Protein AF-A0A530GE89-F1 (afdb_monomer)

Foldseek 3Di:
DQVQCVVLVQEEEEEEDAALADPVNQVVVQCCVCVVVVPSGHYHYDYWDHPSDPVCVVVRVVRVVVCPVVVVVVVVVSVVGSHPDYHYHD

Sequence (90 aa):
LNADIDARGGRVMVFVHGYNTGFDDAVYRLTQI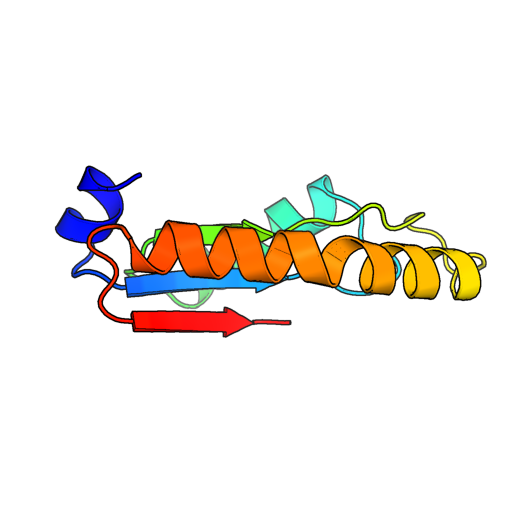VHDSGYPGTPVLFSWASGAKTTDYVYDKESAAAARDQLEVTLRMLAQTGARRIDIVA

Solvent-accessible surface area (backbone atoms only — not comparable to full-atom values): 4972 Å² total; per-residue (Å²): 107,51,68,55,22,47,76,32,73,8,26,33,36,39,37,37,67,60,80,59,37,39,70,70,57,41,52,52,51,50,50,48,55,38,61,77,68,61,55,69,43,37,80,43,82,49,82,60,73,36,74,50,40,91,87,35,56,70,56,29,52,50,32,54,59,66,37,46,64,57,49,51,53,50,52,53,53,46,61,72,44,53,45,76,42,78,46,80,47,115

Mean predicted aligned error: 4.64 Å

Nearest PDB structures (foldseek):
  5hw0-assembly1_C  TM=4.558E-01  e=4.784E+00  Dickeya chrysanthemi
  3cr8-assembly1_C-2  TM=3.272E-01  e=2.994E+00  Thiobacillus denitrificans
  2efj-assembly1_A-2  TM=3.47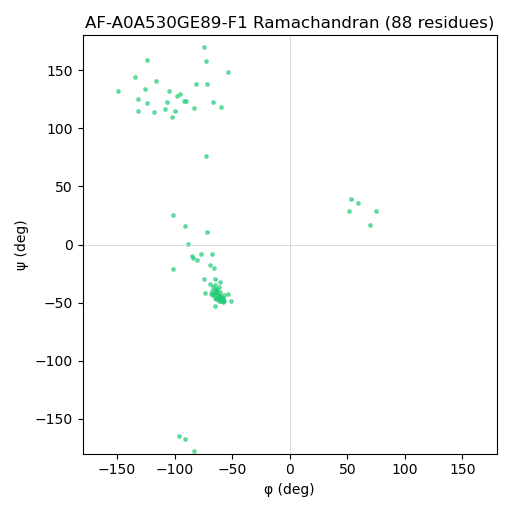9E-01  e=6.254E+00  Coffea canephora
  5gzs-assembly1_A-2  TM=2.806E-01  e=8.175E+00  Vibrio cholerae

Secondary structure (DSSP, 8-state):
-HHHHHHTTTEEEEEE--TT--HHHHHHHHHHHHHHHT--SEEEEE------STT-HHHHHHHHHHTHHHHHHHHHHHHTTT-SEEEEE-

pLDDT: mean 89.02, std 10.55, range [59.72, 98.0]

Radius of gyration: 13.91 Å; Cα contacts (8 Å, |Δi|>4): 125; chains: 1; bounding box: 31×22×36 Å

Structure (mmCIF, N/CA/C/O backbone):
data_AF-A0A530GE89-F1
#
_entry.id   AF-A0A530GE89-F1
#
loop_
_atom_site.group_PDB
_atom_site.id
_atom_site.type_symbol
_atom_site.label_atom_id
_atom_site.label_alt_id
_atom_site.label_comp_id
_atom_site.label_asym_id
_atom_site.label_entity_id
_atom_site.label_seq_id
_atom_site.pdbx_PDB_ins_code
_atom_site.Cartn_x
_atom_site.Cartn_y
_atom_site.Cartn_z
_atom_site.occupancy
_atom_site.B_iso_or_equiv
_atom_site.auth_seq_id
_atom_site.auth_comp_id
_atom_site.auth_asym_id
_atom_site.auth_atom_id
_atom_site.pdbx_PDB_model_num
ATOM 1 N N . LEU A 1 1 ? -7.882 9.249 6.023 1.00 80.69 1 LEU A N 1
ATOM 2 C CA . LEU A 1 1 ? -7.020 8.109 6.400 1.00 80.69 1 LEU A CA 1
ATOM 3 C C . LEU A 1 1 ? -7.163 7.766 7.884 1.00 80.69 1 LEU A C 1
ATOM 5 O O . LEU A 1 1 ? -7.676 6.697 8.160 1.00 80.69 1 LEU A O 1
ATOM 9 N N . ASN A 1 2 ? -6.844 8.671 8.821 1.00 89.75 2 ASN A N 1
ATOM 10 C CA . ASN A 1 2 ? -6.933 8.398 10.272 1.00 89.75 2 ASN A CA 1
ATOM 11 C C . ASN A 1 2 ? -8.290 7.824 10.722 1.00 89.75 2 ASN A C 1
ATOM 13 O O . ASN A 1 2 ? -8.316 6.781 11.357 1.00 89.75 2 ASN A O 1
ATOM 17 N N . ALA A 1 3 ? -9.406 8.433 10.304 1.00 90.00 3 ALA A N 1
ATOM 18 C CA . ALA A 1 3 ? -10.745 7.962 10.672 1.00 90.00 3 ALA A CA 1
ATOM 19 C C . ALA A 1 3 ? -11.067 6.530 10.190 1.00 90.00 3 ALA A C 1
ATOM 21 O O . ALA A 1 3 ? -11.732 5.790 10.908 1.00 90.00 3 ALA A O 1
ATOM 22 N N . ASP A 1 4 ? -10.595 6.126 9.003 1.00 91.69 4 ASP A N 1
ATOM 23 C CA . ASP A 1 4 ? -10.795 4.755 8.497 1.00 91.69 4 ASP A CA 1
ATOM 24 C C . ASP A 1 4 ? -9.904 3.761 9.253 1.00 91.69 4 ASP A C 1
ATOM 26 O O . ASP A 1 4 ? -10.375 2.711 9.686 1.00 91.69 4 ASP A O 1
ATOM 30 N N . ILE A 1 5 ? -8.648 4.142 9.517 1.00 94.44 5 ILE A N 1
ATOM 31 C CA . ILE A 1 5 ? -7.718 3.345 10.325 1.00 94.44 5 ILE A CA 1
ATOM 32 C C . ILE A 1 5 ? -8.297 3.097 11.722 1.00 94.44 5 ILE A C 1
ATOM 34 O O . ILE A 1 5 ? -8.312 1.953 12.181 1.00 94.44 5 ILE A O 1
ATOM 38 N N . ASP A 1 6 ? -8.829 4.129 12.375 1.00 93.62 6 ASP A N 1
ATOM 39 C CA . ASP A 1 6 ? -9.457 4.008 13.690 1.00 93.62 6 ASP A CA 1
ATOM 40 C C . ASP A 1 6 ? -10.705 3.116 13.643 1.00 93.62 6 ASP A C 1
ATOM 42 O O . ASP A 1 6 ? -10.822 2.178 14.441 1.00 93.62 6 ASP A O 1
ATOM 46 N N . ALA A 1 7 ? -11.591 3.334 12.663 1.00 93.25 7 ALA A N 1
ATOM 47 C CA . ALA A 1 7 ? -12.804 2.538 12.468 1.00 93.25 7 ALA A CA 1
ATOM 48 C C . ALA A 1 7 ? -12.507 1.050 12.212 1.00 93.25 7 ALA A C 1
ATOM 50 O O . ALA A 1 7 ? -13.263 0.178 12.640 1.00 93.25 7 ALA A O 1
ATOM 51 N N . ARG A 1 8 ? -11.377 0.744 11.566 1.00 93.56 8 ARG A N 1
ATOM 52 C CA . ARG A 1 8 ? -10.927 -0.622 11.249 1.00 93.56 8 ARG A CA 1
ATOM 53 C C . ARG A 1 8 ? -10.029 -1.244 12.319 1.00 93.56 8 ARG A C 1
ATOM 55 O O . ARG A 1 8 ? -9.353 -2.254 12.092 1.00 93.56 8 ARG A O 1
ATOM 62 N N . GLY A 1 9 ? -10.025 -0.666 13.517 1.00 94.88 9 GLY A N 1
ATOM 63 C CA . GLY A 1 9 ? -9.314 -1.221 14.660 1.00 94.88 9 GLY A CA 1
ATOM 64 C C . GLY A 1 9 ? -7.799 -1.023 14.588 1.00 94.88 9 GLY A C 1
ATOM 65 O O . GLY A 1 9 ? -7.060 -1.838 15.141 1.00 94.88 9 GLY A O 1
ATOM 66 N N . GLY A 1 10 ? -7.329 0.033 13.923 1.00 96.19 10 GLY A N 1
ATOM 67 C CA . GLY A 1 10 ? -5.917 0.406 13.842 1.00 96.19 10 GLY A CA 1
ATOM 68 C C . GLY A 1 10 ? -5.056 -0.553 13.018 1.00 96.19 10 GLY A C 1
ATOM 69 O O . GLY A 1 10 ? -3.838 -0.553 13.177 1.00 96.19 10 GLY A O 1
ATOM 70 N N . ARG A 1 11 ? -5.652 -1.412 12.184 1.00 96.94 11 ARG A N 1
ATOM 71 C CA . ARG A 1 11 ? -4.909 -2.339 11.318 1.00 96.94 11 ARG A CA 1
ATOM 72 C C . ARG A 1 11 ? -4.730 -1.75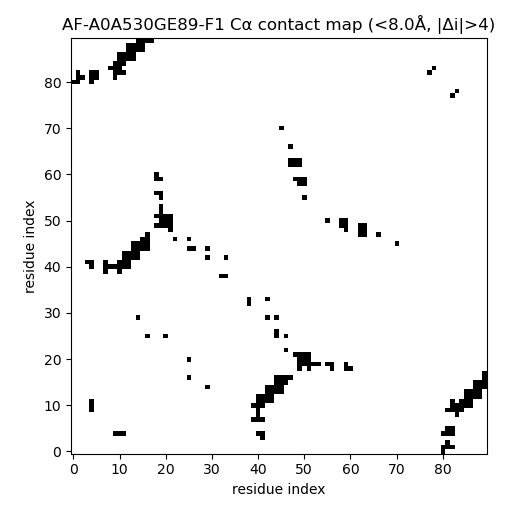0 9.931 1.00 96.94 11 ARG A C 1
ATOM 74 O O . ARG A 1 11 ? -5.713 -1.348 9.311 1.00 96.94 11 ARG A O 1
ATOM 81 N N . VAL A 1 12 ? -3.495 -1.755 9.447 1.00 98.00 12 VAL A N 1
ATOM 82 C CA . VAL A 1 12 ? -3.130 -1.297 8.107 1.00 98.00 12 VAL A CA 1
ATOM 83 C C . VAL A 1 12 ? -2.358 -2.399 7.394 1.00 98.00 12 VAL A C 1
ATOM 85 O O . VAL A 1 12 ? -1.427 -2.960 7.969 1.00 98.00 12 VAL A O 1
ATOM 88 N N . MET A 1 13 ? -2.713 -2.677 6.142 1.00 97.75 13 MET A N 1
ATOM 89 C CA . MET A 1 13 ? -1.918 -3.517 5.247 1.00 97.75 13 MET A CA 1
ATOM 90 C C . MET A 1 13 ? -1.257 -2.632 4.202 1.00 97.75 13 MET A C 1
ATOM 92 O O . MET A 1 13 ? -1.953 -1.933 3.471 1.00 97.75 13 MET A O 1
ATOM 96 N N . VAL A 1 14 ? 0.068 -2.687 4.116 1.00 97.88 14 VAL A N 1
ATOM 97 C CA . VAL A 1 14 ? 0.851 -2.023 3.075 1.00 97.88 14 VAL A CA 1
ATOM 98 C C . VAL A 1 14 ? 1.269 -3.074 2.058 1.00 97.88 14 VAL A C 1
ATOM 100 O O . VAL A 1 14 ? 2.096 -3.936 2.353 1.00 97.88 14 VA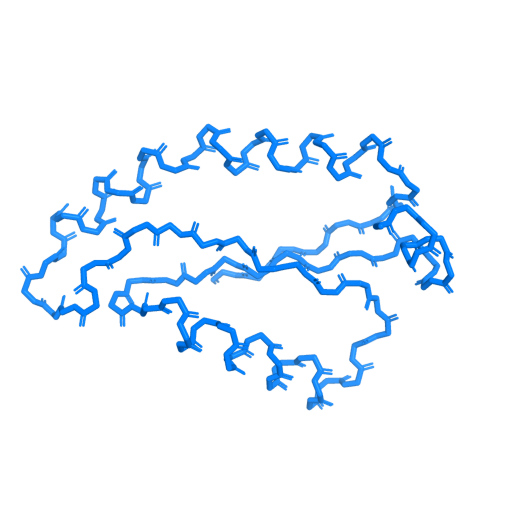L A O 1
ATOM 103 N N . PHE A 1 15 ? 0.690 -3.006 0.865 1.00 97.62 15 PHE A N 1
ATOM 104 C CA . PHE A 1 15 ? 1.104 -3.824 -0.266 1.00 97.62 15 PHE A CA 1
ATOM 105 C C . PHE A 1 15 ? 2.145 -3.069 -1.088 1.00 97.62 15 PHE A C 1
ATOM 107 O O . PHE A 1 15 ? 1.889 -1.950 -1.533 1.00 97.62 15 PHE A O 1
ATOM 114 N N . VAL A 1 16 ? 3.309 -3.678 -1.278 1.00 95.81 16 VAL A N 1
ATOM 115 C CA . VAL A 1 16 ? 4.396 -3.183 -2.120 1.00 95.81 16 VAL A CA 1
ATOM 116 C C . VAL A 1 16 ? 4.439 -4.081 -3.346 1.00 95.81 16 VAL A C 1
ATOM 118 O O . VAL A 1 16 ? 4.678 -5.277 -3.221 1.00 95.81 16 VAL A O 1
ATOM 121 N N . HIS A 1 17 ? 4.191 -3.544 -4.538 1.00 91.81 17 HIS A N 1
ATOM 122 C CA . HIS A 1 17 ? 4.297 -4.381 -5.733 1.00 91.81 17 HIS A CA 1
ATOM 123 C C . HIS A 1 17 ? 5.758 -4.705 -6.071 1.00 91.81 17 HIS A C 1
ATOM 125 O O . HIS A 1 17 ? 6.684 -3.991 -5.680 1.00 91.81 17 HIS A O 1
ATOM 131 N N . GLY A 1 18 ? 5.954 -5.788 -6.820 1.00 85.19 18 GLY A N 1
ATOM 132 C CA . GLY A 1 18 ? 7.264 -6.253 -7.260 1.00 85.19 18 GLY A CA 1
ATOM 133 C C . GLY A 1 18 ? 7.647 -5.783 -8.665 1.00 85.19 18 GLY A C 1
ATOM 134 O O . GLY A 1 18 ? 7.044 -4.875 -9.240 1.00 85.19 18 GLY A O 1
ATOM 135 N N . TYR A 1 19 ? 8.672 -6.445 -9.198 1.00 77.88 19 TYR A N 1
ATOM 136 C CA . TYR A 1 19 ? 9.187 -6.287 -10.558 1.00 77.88 19 TYR A CA 1
ATOM 137 C C . TYR A 1 19 ? 8.103 -6.456 -11.630 1.00 77.88 19 TYR A C 1
ATOM 139 O O . TYR A 1 19 ? 7.191 -7.272 -11.460 1.00 77.88 19 TYR A O 1
ATOM 147 N N . ASN A 1 20 ? 8.246 -5.750 -12.760 1.00 77.38 20 ASN A N 1
ATOM 148 C CA . ASN A 1 20 ? 7.396 -5.925 -13.941 1.00 77.38 20 ASN A CA 1
ATOM 149 C C . ASN A 1 20 ? 5.893 -5.811 -13.608 1.00 77.38 20 ASN A C 1
ATOM 151 O O . ASN A 1 20 ? 5.075 -6.596 -14.084 1.00 77.38 20 ASN A O 1
ATOM 155 N N . THR A 1 21 ? 5.548 -4.872 -12.724 1.00 80.38 21 THR A N 1
ATOM 156 C CA . THR A 1 21 ? 4.174 -4.643 -12.265 1.00 80.38 21 THR A CA 1
ATOM 157 C C . THR A 1 21 ? 3.873 -3.154 -12.339 1.00 80.38 21 THR A C 1
ATOM 159 O O . THR A 1 21 ? 4.493 -2.363 -11.631 1.00 80.38 21 THR A O 1
ATOM 162 N N . GLY A 1 22 ? 2.929 -2.771 -13.202 1.00 86.88 22 GLY A N 1
ATOM 163 C CA . GLY A 1 22 ? 2.457 -1.391 -13.291 1.00 86.88 22 GLY A CA 1
ATOM 164 C C . GLY A 1 22 ? 1.549 -1.005 -12.119 1.00 86.88 22 GLY A C 1
ATOM 165 O O . GLY A 1 22 ? 1.101 -1.856 -11.348 1.00 86.88 22 GLY A O 1
ATOM 166 N N . PHE A 1 23 ? 1.233 0.287 -12.004 1.00 89.38 23 PHE A N 1
ATOM 167 C CA . PHE A 1 23 ? 0.342 0.792 -10.954 1.00 89.38 23 PHE A CA 1
ATOM 168 C C . PHE A 1 23 ? -1.046 0.134 -10.999 1.00 89.38 23 PHE A C 1
ATOM 170 O O . PHE A 1 23 ? -1.533 -0.329 -9.970 1.00 89.38 23 PHE A O 1
ATOM 177 N N . ASP A 1 24 ? -1.653 0.028 -12.184 1.00 92.56 24 ASP A N 1
ATOM 178 C CA . ASP A 1 24 ? -2.996 -0.544 -12.343 1.00 92.56 24 ASP A CA 1
ATOM 179 C C . ASP A 1 24 ? -3.037 -2.027 -11.939 1.00 92.56 24 ASP A C 1
ATOM 181 O O . ASP A 1 24 ? -3.936 -2.455 -11.210 1.00 92.56 24 ASP A O 1
ATOM 185 N N . ASP A 1 25 ? -2.011 -2.796 -12.320 1.00 92.06 25 ASP A N 1
ATOM 186 C CA . ASP A 1 25 ? -1.855 -4.195 -11.909 1.00 92.06 25 ASP A CA 1
ATOM 187 C C . ASP A 1 25 ? -1.685 -4.316 -10.390 1.00 92.06 25 ASP A C 1
ATOM 189 O O . ASP A 1 25 ? -2.233 -5.225 -9.759 1.00 92.06 25 ASP A O 1
ATOM 193 N N . ALA A 1 26 ? -0.930 -3.398 -9.782 1.00 94.56 26 ALA A N 1
ATOM 194 C CA . ALA A 1 26 ? -0.717 -3.364 -8.343 1.00 94.56 26 ALA A CA 1
ATOM 195 C C . ALA A 1 26 ? -2.003 -3.024 -7.575 1.00 94.56 26 ALA A C 1
ATOM 197 O O . ALA A 1 26 ? -2.283 -3.646 -6.548 1.00 94.56 26 ALA A O 1
ATOM 198 N N . VAL A 1 27 ? -2.809 -2.086 -8.087 1.00 96.00 27 VAL A N 1
ATOM 199 C CA . VAL A 1 27 ? -4.136 -1.772 -7.542 1.00 96.00 27 VAL A CA 1
ATOM 200 C C . VAL A 1 27 ? -5.037 -3.000 -7.622 1.00 96.00 27 VAL A C 1
ATOM 202 O O . VAL A 1 27 ? -5.624 -3.385 -6.611 1.00 96.00 27 VAL A O 1
ATOM 205 N N . TYR A 1 28 ? -5.095 -3.660 -8.783 1.00 96.62 28 TYR A N 1
ATOM 206 C CA . TYR A 1 28 ? -5.920 -4.852 -8.965 1.00 96.62 28 TYR A CA 1
ATOM 207 C C . TYR A 1 28 ? -5.528 -5.971 -7.990 1.00 96.62 28 TYR A C 1
ATOM 209 O O . TYR A 1 28 ? -6.386 -6.513 -7.291 1.00 96.62 28 TYR A O 1
ATOM 217 N N . ARG A 1 29 ? -4.227 -6.261 -7.864 1.00 96.25 29 ARG A N 1
ATOM 218 C CA . ARG A 1 29 ? -3.711 -7.273 -6.926 1.00 96.25 29 ARG A CA 1
ATOM 219 C C . ARG A 1 29 ? -4.028 -6.938 -5.474 1.00 96.25 29 ARG A C 1
ATOM 221 O O . ARG A 1 29 ? -4.453 -7.824 -4.736 1.00 96.25 29 ARG A O 1
ATOM 228 N N . LEU A 1 30 ? -3.866 -5.678 -5.062 1.00 97.75 30 LEU A N 1
ATOM 229 C CA . LEU A 1 30 ? -4.250 -5.249 -3.717 1.00 97.75 30 LEU A CA 1
ATOM 230 C C . LEU A 1 30 ? -5.739 -5.512 -3.468 1.00 97.75 30 LEU A C 1
ATOM 232 O O . LEU A 1 30 ? -6.101 -6.076 -2.437 1.00 97.75 30 LEU A O 1
ATOM 236 N N . THR A 1 31 ? -6.600 -5.133 -4.413 1.00 97.00 31 THR A N 1
ATOM 237 C CA . THR A 1 31 ? -8.042 -5.361 -4.298 1.00 97.00 31 THR A CA 1
ATOM 238 C C . THR A 1 31 ? -8.370 -6.847 -4.192 1.00 97.00 31 THR A C 1
ATOM 240 O O . THR A 1 31 ? -9.152 -7.209 -3.317 1.00 97.00 31 THR A O 1
ATOM 243 N N . GLN A 1 32 ? -7.748 -7.709 -5.003 1.00 97.38 32 GLN A N 1
ATOM 244 C CA . GLN A 1 32 ? -7.938 -9.162 -4.915 1.00 97.38 32 GLN A CA 1
ATOM 245 C C . GLN A 1 32 ? -7.527 -9.711 -3.548 1.00 97.38 32 GLN A C 1
ATOM 247 O O . GLN A 1 32 ? -8.309 -10.408 -2.914 1.00 97.38 32 GLN A O 1
ATOM 252 N N . ILE A 1 33 ? -6.341 -9.345 -3.047 1.00 96.62 33 ILE A N 1
ATOM 253 C CA . ILE A 1 33 ? -5.862 -9.792 -1.731 1.00 96.62 33 ILE A CA 1
ATOM 254 C C . ILE A 1 33 ? -6.855 -9.390 -0.637 1.00 96.62 33 ILE A C 1
ATOM 256 O O . ILE A 1 33 ? -7.237 -10.221 0.186 1.00 96.62 33 ILE A O 1
ATOM 260 N N . VAL A 1 34 ? -7.288 -8.126 -0.619 1.00 97.44 34 VAL A N 1
ATOM 261 C CA . VAL A 1 34 ? -8.231 -7.613 0.388 1.00 97.44 34 VAL A CA 1
ATOM 262 C C . VAL A 1 34 ? -9.574 -8.329 0.302 1.00 97.44 34 VAL A C 1
ATOM 264 O O . VAL A 1 34 ? -10.115 -8.728 1.332 1.00 97.44 34 VAL A O 1
ATOM 267 N N . HIS A 1 35 ? -10.099 -8.482 -0.912 1.00 97.50 35 HIS A N 1
ATOM 268 C CA . HIS A 1 35 ? -11.394 -9.096 -1.162 1.00 97.50 35 HIS A CA 1
ATOM 269 C C . HIS A 1 35 ? -11.395 -10.578 -0.771 1.00 97.50 35 HIS A C 1
ATOM 271 O O . HIS A 1 35 ? -12.219 -11.002 0.036 1.00 97.50 35 HIS A O 1
ATOM 277 N N . ASP A 1 36 ? -10.432 -11.346 -1.277 1.00 97.88 36 ASP A N 1
ATOM 278 C CA . ASP A 1 36 ? -10.416 -12.803 -1.143 1.00 97.88 36 ASP A CA 1
ATOM 279 C C . ASP A 1 36 ? -10.035 -13.254 0.273 1.00 97.88 36 ASP A C 1
ATOM 281 O O . ASP A 1 36 ? -10.502 -14.289 0.745 1.00 97.88 36 ASP A O 1
ATOM 285 N N . SER A 1 37 ? -9.224 -12.464 0.987 1.00 96.31 37 SER A N 1
ATOM 286 C CA . SER A 1 37 ? -8.898 -12.730 2.397 1.00 96.31 37 SER A CA 1
ATOM 287 C C . SER A 1 37 ? -9.940 -12.199 3.384 1.00 96.31 37 SER A C 1
ATOM 289 O O . SER A 1 37 ? -9.860 -12.501 4.577 1.00 96.31 37 SER A O 1
ATOM 291 N N . GLY A 1 38 ? -10.888 -11.374 2.923 1.00 96.12 38 GLY A N 1
ATOM 292 C CA . GLY A 1 38 ? -11.789 -10.628 3.798 1.00 96.12 38 GLY A CA 1
ATOM 2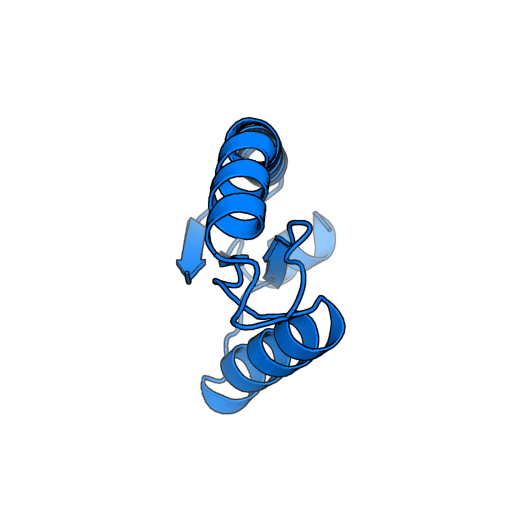93 C C . GLY A 1 38 ? -11.043 -9.689 4.752 1.00 96.12 38 GLY A C 1
ATOM 294 O O . GLY A 1 38 ? -11.445 -9.555 5.911 1.00 96.12 38 GLY A O 1
ATOM 295 N N . T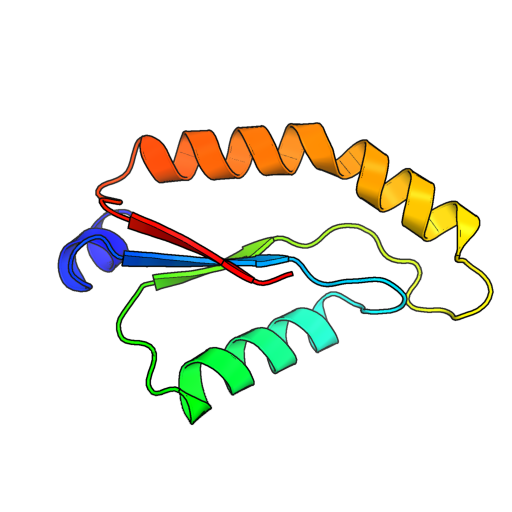YR A 1 39 ? -9.935 -9.075 4.309 1.00 96.31 39 TYR A N 1
ATOM 296 C CA . TYR A 1 39 ? -9.071 -8.277 5.180 1.00 96.31 39 TYR A CA 1
ATOM 297 C C . TYR A 1 39 ? -9.849 -7.105 5.814 1.00 96.31 39 TYR A C 1
ATOM 299 O O . TYR A 1 39 ? -10.319 -6.209 5.109 1.00 96.31 39 TYR A O 1
ATOM 307 N N . PRO A 1 40 ? -9.964 -7.057 7.153 1.00 94.69 40 PRO A N 1
ATOM 308 C CA . PRO A 1 40 ? -10.800 -6.070 7.838 1.00 94.69 40 PRO A CA 1
ATOM 309 C C . PRO A 1 40 ? -10.095 -4.725 8.075 1.00 94.69 40 PRO A C 1
ATOM 311 O O . PRO A 1 40 ? -10.735 -3.776 8.519 1.00 94.69 40 PRO A O 1
ATOM 314 N N . GLY A 1 41 ? -8.780 -4.644 7.843 1.00 96.31 41 GLY A N 1
ATOM 315 C CA . GLY A 1 41 ? -7.978 -3.434 8.048 1.00 96.31 41 GLY A CA 1
ATOM 316 C C . GLY A 1 41 ? -8.045 -2.457 6.871 1.00 96.31 41 GLY A C 1
ATOM 317 O O . GLY A 1 41 ? -8.773 -2.674 5.903 1.00 96.31 41 GLY A O 1
ATOM 318 N N . THR A 1 42 ? -7.293 -1.362 6.976 1.00 97.56 42 THR A N 1
ATOM 319 C CA . THR A 1 42 ? -7.144 -0.346 5.922 1.00 97.56 42 THR A CA 1
ATOM 320 C C . THR A 1 42 ? -6.079 -0.797 4.918 1.00 97.56 42 THR A C 1
ATOM 322 O O . THR A 1 42 ? -4.923 -0.958 5.318 1.00 97.56 42 THR A O 1
ATOM 325 N N . PRO A 1 43 ? -6.410 -1.015 3.637 1.00 97.19 43 PRO A N 1
ATOM 326 C CA . PRO A 1 43 ? -5.411 -1.324 2.623 1.00 97.19 43 PRO A CA 1
ATOM 327 C C . PRO A 1 43 ? -4.713 -0.060 2.108 1.00 97.19 43 PRO A C 1
ATOM 329 O O . PRO A 1 43 ? -5.351 0.957 1.844 1.00 97.19 43 PRO A O 1
ATOM 332 N N . VAL A 1 44 ? -3.399 -0.143 1.928 1.00 96.88 44 VAL A N 1
ATOM 333 C CA . VAL A 1 44 ? -2.542 0.907 1.372 1.00 96.88 44 VAL A CA 1
ATOM 334 C C . VAL A 1 44 ? -1.661 0.280 0.296 1.00 96.88 44 VAL A C 1
ATOM 336 O O . VAL A 1 44 ? -0.949 -0.686 0.559 1.00 96.88 44 VAL A O 1
ATOM 339 N N . LEU A 1 45 ? -1.692 0.836 -0.914 1.00 96.81 45 LEU A N 1
ATOM 340 C CA . LEU A 1 45 ? -0.740 0.498 -1.969 1.00 96.81 45 LEU A CA 1
ATOM 341 C C . LEU A 1 45 ? 0.468 1.429 -1.868 1.00 96.81 45 LEU A C 1
ATOM 343 O O . LEU A 1 45 ? 0.317 2.646 -1.964 1.00 96.81 45 LEU A O 1
ATOM 347 N N . PHE A 1 46 ? 1.661 0.859 -1.739 1.00 96.00 46 PHE A N 1
ATOM 348 C CA . PHE A 1 46 ? 2.907 1.557 -2.017 1.00 96.00 46 PHE A CA 1
ATOM 349 C C . PHE A 1 46 ? 3.395 1.156 -3.410 1.00 96.00 46 PHE A C 1
ATOM 351 O O . PHE A 1 46 ? 3.721 -0.007 -3.656 1.00 96.00 46 PHE A O 1
ATOM 358 N N . SER A 1 47 ? 3.427 2.124 -4.325 1.00 92.06 47 SER A N 1
ATOM 359 C CA . SER A 1 47 ? 3.860 1.909 -5.701 1.00 92.06 47 SER A CA 1
ATOM 360 C C . SER A 1 47 ? 5.116 2.706 -6.021 1.00 92.06 47 SER A C 1
ATOM 362 O O . SER A 1 47 ? 5.273 3.849 -5.593 1.00 92.06 47 SER A O 1
ATOM 364 N N . TRP A 1 48 ? 6.011 2.076 -6.771 1.00 87.94 48 TRP A N 1
ATOM 365 C CA . TRP A 1 48 ? 7.248 2.643 -7.287 1.00 87.94 48 TRP A CA 1
ATOM 366 C C . TRP A 1 48 ? 7.284 2.489 -8.811 1.00 87.94 48 TRP A C 1
ATOM 368 O O . TRP A 1 48 ? 6.562 1.673 -9.381 1.00 87.94 48 TRP A O 1
ATOM 378 N N . ALA A 1 49 ? 8.099 3.299 -9.488 1.00 75.19 49 ALA A N 1
ATOM 379 C CA . ALA A 1 49 ? 8.126 3.371 -10.949 1.00 75.19 49 ALA A CA 1
ATOM 380 C C . ALA A 1 49 ? 8.779 2.125 -11.587 1.00 75.19 49 ALA A C 1
ATOM 382 O O . ALA A 1 49 ? 9.932 2.171 -12.016 1.00 75.19 49 ALA A O 1
ATOM 383 N N . SER A 1 50 ? 8.051 1.007 -11.634 1.00 71.56 50 SER A N 1
ATOM 384 C CA . SER A 1 50 ? 8.413 -0.154 -12.453 1.00 71.56 50 SER A CA 1
ATOM 385 C C . SER A 1 50 ? 8.189 0.172 -13.930 1.00 71.56 50 SER A C 1
ATOM 387 O O . SER A 1 50 ? 7.166 0.748 -14.301 1.00 71.56 50 SER A O 1
ATOM 389 N N . GLY A 1 51 ? 9.125 -0.233 -14.787 1.00 65.31 51 GLY A N 1
ATOM 390 C CA . GLY A 1 51 ? 9.012 -0.145 -16.242 1.00 65.31 51 GLY A CA 1
ATOM 391 C C . GLY A 1 51 ? 7.946 -1.075 -16.833 1.00 65.31 51 GLY A C 1
ATOM 392 O O . GLY A 1 51 ? 7.652 -0.970 -18.023 1.00 65.31 51 GLY A O 1
ATOM 393 N N . ALA A 1 52 ? 7.362 -1.974 -16.022 1.00 68.50 52 ALA A N 1
ATOM 394 C CA . ALA A 1 52 ? 6.343 -2.952 -16.422 1.00 68.50 52 ALA A CA 1
ATOM 395 C C . ALA A 1 52 ? 6.738 -3.793 -17.659 1.00 68.50 52 ALA A C 1
ATOM 397 O O . ALA A 1 52 ? 5.885 -4.230 -18.435 1.00 68.50 52 ALA A O 1
ATOM 398 N N . LYS A 1 53 ? 8.049 -3.996 -17.858 1.00 6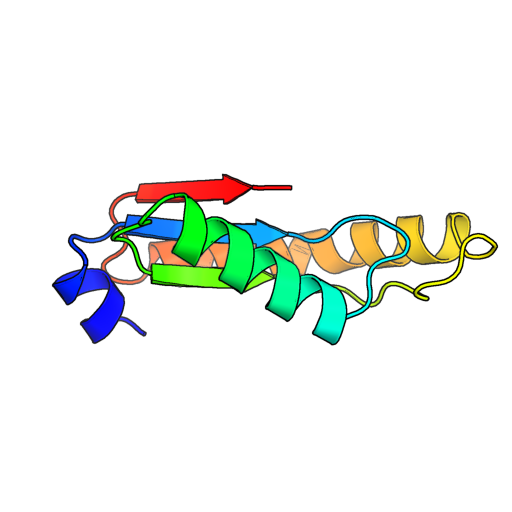1.59 53 LYS A N 1
ATOM 399 C CA . LYS A 1 53 ? 8.634 -4.796 -18.939 1.00 61.59 53 LYS A CA 1
ATOM 400 C C . LYS A 1 53 ? 9.724 -5.713 -18.407 1.00 61.59 53 LYS A C 1
ATOM 402 O O . LYS A 1 53 ? 10.541 -5.326 -17.578 1.00 61.59 53 LYS A O 1
ATOM 407 N N . THR A 1 54 ? 9.809 -6.912 -18.979 1.00 59.72 54 THR A N 1
ATOM 408 C CA . THR A 1 54 ? 10.791 -7.937 -18.600 1.00 59.72 54 THR A CA 1
ATOM 409 C C . THR A 1 54 ? 12.240 -7.598 -18.964 1.00 59.72 54 THR A C 1
ATOM 411 O O . THR A 1 54 ? 13.149 -8.217 -18.412 1.00 59.72 54 THR A O 1
ATOM 414 N N . THR A 1 55 ? 12.481 -6.642 -19.865 1.00 61.03 55 THR A N 1
ATOM 415 C CA . THR A 1 55 ? 13.832 -6.180 -20.237 1.00 61.03 55 THR A CA 1
ATOM 416 C C . THR A 1 55 ? 14.424 -5.182 -19.249 1.00 61.03 55 THR A C 1
ATOM 418 O O . THR A 1 55 ? 15.628 -4.934 -19.278 1.00 61.03 55 THR A O 1
ATOM 421 N N . ASP A 1 56 ? 13.604 -4.640 -18.351 1.00 65.00 56 ASP A N 1
ATOM 422 C CA . ASP A 1 56 ? 13.939 -3.447 -17.578 1.00 65.00 56 ASP A CA 1
ATOM 423 C C . ASP A 1 56 ? 14.371 -3.806 -16.148 1.00 65.00 56 ASP A C 1
ATOM 425 O O . ASP A 1 56 ? 14.302 -2.988 -15.242 1.00 65.00 56 ASP A O 1
ATOM 429 N N . TYR A 1 57 ? 14.881 -5.022 -15.925 1.00 68.38 57 TYR A N 1
ATOM 430 C CA . TYR A 1 57 ? 15.296 -5.507 -14.601 1.00 68.38 57 TYR A CA 1
ATOM 431 C C . TYR A 1 57 ? 16.280 -4.579 -13.877 1.00 68.38 57 TYR A C 1
ATOM 433 O O . TYR A 1 57 ? 16.140 -4.338 -12.680 1.00 68.38 57 TYR A O 1
ATOM 441 N N . VAL A 1 58 ? 17.269 -4.035 -14.595 1.00 68.69 58 VAL A N 1
ATOM 442 C CA . VAL A 1 58 ? 18.223 -3.075 -14.014 1.00 68.69 58 VA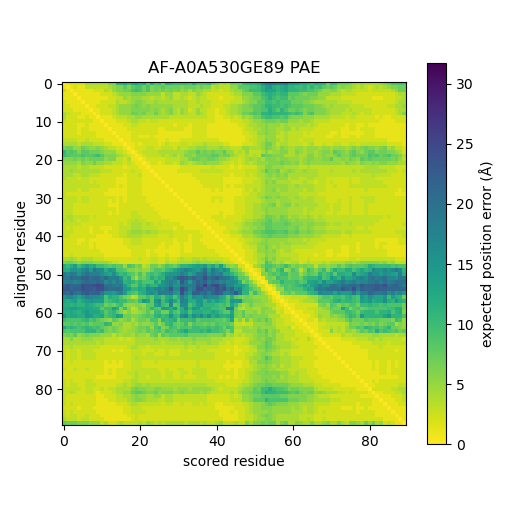L A CA 1
ATOM 443 C C . VAL A 1 58 ? 17.514 -1.774 -13.637 1.00 68.69 58 VAL A C 1
ATOM 445 O O . VAL A 1 58 ? 17.733 -1.269 -12.542 1.00 68.69 58 VAL A O 1
ATOM 448 N N . TYR A 1 59 ? 16.628 -1.272 -14.499 1.00 71.38 59 TYR A N 1
ATOM 449 C CA . TYR A 1 59 ? 15.839 -0.072 -14.229 1.00 71.38 59 TYR A CA 1
ATOM 450 C C . TYR A 1 59 ? 14.920 -0.270 -13.017 1.00 71.38 59 TYR A C 1
ATOM 452 O O . TYR A 1 59 ? 14.939 0.544 -12.103 1.00 71.38 59 TYR A O 1
ATOM 460 N N . ASP A 1 60 ? 14.203 -1.390 -12.942 1.00 72.44 60 ASP A N 1
ATOM 461 C CA . ASP A 1 60 ? 13.308 -1.695 -11.827 1.00 72.44 60 ASP A CA 1
ATOM 462 C C . ASP A 1 60 ? 14.066 -1.881 -10.512 1.00 72.44 60 ASP A C 1
ATOM 464 O O . ASP A 1 60 ? 13.580 -1.474 -9.458 1.00 72.44 60 ASP A O 1
ATOM 468 N N . LYS A 1 61 ? 15.276 -2.451 -10.553 1.00 76.31 61 LYS A N 1
ATOM 469 C CA . LYS A 1 61 ? 16.135 -2.558 -9.371 1.00 76.31 61 LYS A CA 1
ATOM 470 C C . LYS A 1 61 ? 16.543 -1.177 -8.849 1.00 76.31 61 LYS A C 1
ATOM 472 O O . LYS A 1 61 ? 16.479 -0.959 -7.638 1.00 76.31 61 LYS A O 1
ATOM 477 N N . GLU A 1 62 ? 16.942 -0.263 -9.732 1.00 75.25 62 GLU A N 1
ATOM 478 C CA . GLU A 1 62 ? 17.305 1.109 -9.355 1.00 75.25 62 GLU A CA 1
ATOM 479 C C . GLU A 1 62 ? 16.079 1.909 -8.890 1.00 75.25 62 GLU A C 1
ATOM 481 O O . GLU A 1 62 ? 16.138 2.563 -7.851 1.00 75.25 62 GLU A O 1
ATOM 486 N N . SER A 1 63 ? 14.937 1.787 -9.570 1.00 72.62 63 SER A N 1
ATOM 487 C CA . SER A 1 63 ? 13.666 2.402 -9.167 1.00 72.62 63 SER A CA 1
ATOM 488 C C . SER A 1 63 ? 13.193 1.917 -7.795 1.00 72.62 63 SER A C 1
ATOM 490 O O . SER A 1 63 ? 12.815 2.726 -6.946 1.00 72.62 63 SER A O 1
ATOM 492 N N . ALA A 1 64 ? 13.254 0.609 -7.532 1.00 74.88 64 ALA A N 1
ATOM 493 C CA . ALA A 1 64 ? 12.915 0.045 -6.229 1.00 74.88 64 ALA A CA 1
ATOM 494 C C . ALA A 1 64 ? 13.908 0.486 -5.141 1.00 74.88 64 ALA A C 1
ATOM 496 O O . ALA A 1 64 ? 13.508 0.733 -4.003 1.00 74.88 64 ALA A O 1
ATOM 497 N N . ALA A 1 65 ? 15.200 0.613 -5.470 1.00 80.31 65 ALA A N 1
ATOM 498 C CA . ALA A 1 65 ? 16.201 1.136 -4.545 1.00 80.31 65 ALA A CA 1
ATOM 499 C C . ALA A 1 65 ? 15.962 2.619 -4.219 1.00 80.31 65 ALA A C 1
ATOM 501 O O . ALA A 1 65 ? 16.013 2.990 -3.048 1.00 80.31 65 ALA A O 1
ATOM 502 N N . ALA A 1 66 ? 15.629 3.435 -5.220 1.00 78.06 66 ALA A N 1
ATOM 503 C CA . ALA A 1 66 ? 15.291 4.845 -5.049 1.00 78.06 66 ALA A CA 1
ATOM 504 C C . ALA A 1 66 ? 14.004 5.050 -4.230 1.00 78.06 66 ALA A C 1
ATOM 506 O O . ALA A 1 66 ? 13.878 6.031 -3.504 1.00 78.06 66 ALA A O 1
ATOM 507 N N . ALA A 1 67 ? 13.057 4.110 -4.292 1.00 85.62 67 ALA A N 1
ATOM 508 C CA . ALA A 1 67 ? 11.805 4.181 -3.542 1.00 85.62 67 ALA A CA 1
ATOM 509 C C . ALA A 1 67 ? 11.937 3.831 -2.045 1.00 85.62 67 ALA A C 1
ATOM 511 O O . ALA A 1 67 ? 10.974 4.008 -1.299 1.00 85.62 67 ALA A O 1
ATOM 512 N N . ARG A 1 68 ? 13.100 3.346 -1.581 1.00 89.75 68 ARG A N 1
ATOM 513 C CA . ARG A 1 68 ? 13.307 2.904 -0.186 1.00 89.75 68 ARG A CA 1
ATOM 514 C C . ARG A 1 68 ? 13.030 4.004 0.830 1.00 89.75 68 ARG A C 1
ATOM 516 O O . ARG A 1 68 ? 12.280 3.776 1.777 1.00 89.75 68 ARG A O 1
ATOM 523 N N . ASP A 1 69 ? 13.574 5.193 0.599 1.00 91.69 69 ASP A N 1
ATOM 524 C CA . ASP A 1 69 ? 13.391 6.333 1.501 1.00 91.69 69 ASP A CA 1
ATOM 525 C C . ASP A 1 69 ? 11.915 6.750 1.544 1.00 91.69 69 ASP A C 1
ATOM 527 O O . ASP A 1 69 ? 11.359 7.031 2.605 1.00 91.69 69 ASP A O 1
ATOM 531 N N . GLN A 1 70 ? 11.230 6.701 0.398 1.00 91.56 70 GLN A N 1
ATOM 532 C CA . GLN A 1 70 ? 9.807 7.017 0.320 1.00 91.56 70 GLN A CA 1
ATOM 533 C C . GLN A 1 70 ? 8.941 5.962 1.025 1.00 91.56 70 GLN A C 1
ATOM 535 O O . GLN A 1 70 ? 7.918 6.308 1.627 1.00 91.56 70 GLN A O 1
ATOM 540 N N . LEU A 1 71 ? 9.343 4.686 0.993 1.00 94.50 71 LEU A N 1
ATOM 541 C CA . LEU A 1 71 ? 8.693 3.624 1.759 1.00 94.50 71 LEU A CA 1
ATOM 542 C C . LEU A 1 71 ? 8.866 3.868 3.259 1.00 94.50 71 LEU A C 1
ATOM 544 O O . LEU A 1 71 ? 7.883 3.811 3.995 1.00 94.50 71 LEU A O 1
ATOM 548 N N . GLU A 1 72 ? 10.074 4.208 3.713 1.00 95.81 72 GLU A N 1
ATOM 549 C CA . GLU A 1 72 ? 10.320 4.564 5.113 1.00 95.81 72 GLU A CA 1
ATOM 550 C C . GLU A 1 72 ? 9.443 5.743 5.550 1.00 95.81 72 GLU A C 1
ATOM 552 O O . GLU A 1 72 ? 8.750 5.657 6.568 1.00 95.81 72 GLU A O 1
ATOM 557 N N . VAL A 1 73 ? 9.424 6.825 4.768 1.00 95.81 73 VAL A N 1
ATOM 558 C CA . VAL A 1 73 ? 8.585 7.999 5.038 1.00 95.81 73 VAL A CA 1
ATOM 559 C C . VAL A 1 73 ? 7.111 7.598 5.115 1.00 95.81 73 VAL A C 1
ATOM 561 O O . VAL A 1 73 ? 6.417 8.000 6.047 1.00 95.81 73 VAL A O 1
ATOM 564 N N . THR A 1 74 ? 6.640 6.743 4.206 1.00 95.50 74 THR A N 1
ATOM 565 C CA . THR A 1 74 ? 5.263 6.222 4.217 1.00 95.50 74 THR A CA 1
ATOM 566 C C . THR A 1 74 ? 4.956 5.449 5.496 1.00 95.50 74 THR A C 1
ATOM 568 O O . THR A 1 74 ? 3.949 5.722 6.150 1.00 95.50 74 THR A O 1
ATOM 571 N N . LEU A 1 75 ? 5.831 4.531 5.907 1.00 96.31 75 LEU A N 1
ATOM 572 C CA . LEU A 1 75 ? 5.651 3.752 7.132 1.00 96.31 75 LEU A CA 1
ATOM 573 C C . LEU A 1 75 ? 5.674 4.642 8.382 1.00 96.31 75 LEU A C 1
ATOM 575 O O . LEU A 1 75 ? 4.854 4.456 9.281 1.00 96.31 75 LEU A O 1
ATOM 579 N N . ARG A 1 76 ? 6.552 5.652 8.428 1.00 96.25 76 ARG A N 1
ATOM 580 C CA . ARG A 1 76 ? 6.593 6.641 9.518 1.00 96.25 76 ARG A CA 1
ATOM 581 C C . ARG A 1 76 ? 5.328 7.490 9.571 1.00 96.25 76 ARG A C 1
ATOM 583 O O . ARG A 1 76 ? 4.819 7.726 10.662 1.00 96.25 76 ARG A O 1
ATOM 590 N N . MET A 1 77 ? 4.806 7.920 8.422 1.00 95.56 77 MET A N 1
ATOM 591 C CA . MET A 1 77 ? 3.535 8.644 8.356 1.00 95.56 77 MET A CA 1
ATOM 592 C C . MET A 1 77 ? 2.384 7.773 8.860 1.00 95.56 77 MET A C 1
ATOM 594 O O . MET A 1 77 ? 1.598 8.236 9.679 1.00 95.56 77 MET A O 1
ATOM 598 N N . LEU A 1 78 ? 2.318 6.501 8.448 1.00 96.06 78 LEU A N 1
ATOM 599 C CA . LEU A 1 78 ? 1.313 5.554 8.937 1.00 96.06 78 LEU A CA 1
ATOM 600 C C . LEU A 1 78 ? 1.420 5.341 10.452 1.00 96.06 78 LEU A C 1
ATOM 602 O O . LEU A 1 78 ? 0.397 5.338 11.132 1.00 96.06 78 LEU A O 1
ATOM 606 N N . ALA A 1 79 ? 2.632 5.244 10.997 1.00 94.38 79 ALA A N 1
ATOM 607 C CA . ALA A 1 79 ? 2.861 5.119 12.436 1.00 94.38 79 ALA A CA 1
ATOM 608 C C . ALA A 1 79 ? 2.445 6.365 13.245 1.00 94.38 79 ALA A C 1
ATOM 610 O O . ALA A 1 79 ? 2.224 6.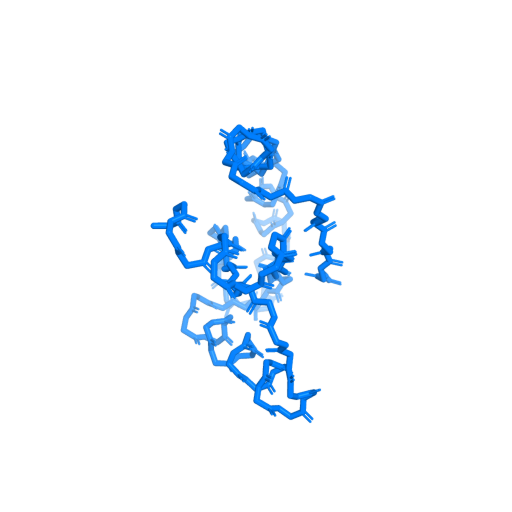262 14.447 1.00 94.38 79 ALA A O 1
ATOM 611 N N . GLN A 1 80 ? 2.325 7.531 12.603 1.00 94.56 80 GLN A N 1
ATOM 612 C CA . GLN A 1 80 ? 1.817 8.765 13.219 1.00 94.56 80 GLN A CA 1
ATOM 613 C C . GLN A 1 80 ? 0.286 8.902 13.115 1.00 94.56 80 GLN A C 1
ATOM 615 O O . GLN A 1 80 ? -0.280 9.897 13.570 1.00 94.56 80 GLN A O 1
ATOM 620 N N . THR A 1 81 ? -0.397 7.922 12.518 1.00 92.31 81 THR A N 1
ATOM 621 C CA . THR A 1 81 ? -1.867 7.835 12.500 1.00 92.31 81 THR A CA 1
ATOM 622 C C . THR A 1 81 ? -2.389 7.022 13.697 1.00 92.31 81 THR A C 1
ATOM 624 O O . THR A 1 81 ? -1.640 6.691 14.611 1.00 92.31 81 THR A O 1
ATOM 627 N N . GLY A 1 82 ? -3.669 6.632 13.682 1.00 92.19 82 GLY A N 1
ATOM 628 C CA . GLY A 1 82 ? -4.244 5.656 14.619 1.00 92.19 82 GLY A CA 1
ATOM 629 C C . GLY A 1 82 ? -3.809 4.196 14.395 1.00 92.19 82 GLY A C 1
ATOM 630 O O . GLY A 1 82 ? -4.407 3.270 14.954 1.00 92.19 82 GLY A O 1
ATOM 631 N N . ALA A 1 83 ? -2.801 3.953 13.548 1.00 96.44 83 ALA A N 1
ATOM 632 C CA . ALA A 1 83 ? -2.316 2.612 13.250 1.00 96.44 83 ALA A CA 1
ATOM 633 C C . ALA A 1 83 ? -1.666 1.976 14.489 1.00 96.44 83 ALA A C 1
ATOM 635 O O . ALA A 1 83 ? -0.701 2.479 15.054 1.00 96.44 83 ALA A O 1
ATOM 636 N N . ARG A 1 84 ? -2.189 0.818 14.886 1.00 95.88 84 ARG A N 1
ATOM 637 C CA . ARG A 1 84 ? -1.686 -0.037 15.970 1.00 95.88 84 ARG A CA 1
ATOM 638 C C . ARG A 1 84 ? -0.890 -1.229 15.448 1.00 95.88 84 ARG A C 1
ATOM 640 O O . ARG A 1 84 ? -0.112 -1.819 16.191 1.00 95.88 84 ARG A O 1
ATOM 647 N N . ARG A 1 85 ? -1.108 -1.602 14.185 1.00 95.69 85 ARG A N 1
ATOM 648 C CA . ARG A 1 85 ? -0.407 -2.686 13.498 1.00 95.69 85 ARG A CA 1
ATOM 649 C C . ARG A 1 85 ? -0.304 -2.380 12.008 1.00 95.69 85 ARG A C 1
ATOM 651 O O . ARG A 1 85 ? -1.306 -2.033 11.386 1.00 95.69 85 ARG A O 1
ATOM 658 N N . ILE A 1 86 ? 0.898 -2.552 11.465 1.00 97.12 86 ILE A N 1
ATOM 659 C CA . ILE A 1 86 ? 1.199 -2.420 10.040 1.00 97.12 86 ILE A CA 1
ATOM 660 C C . ILE A 1 86 ? 1.693 -3.787 9.552 1.00 97.12 86 ILE A C 1
ATOM 662 O O . ILE A 1 86 ? 2.736 -4.255 10.002 1.00 97.12 86 ILE A O 1
ATOM 666 N N . ASP A 1 87 ? 0.931 -4.429 8.669 1.00 96.38 87 ASP A N 1
ATOM 667 C CA . ASP A 1 87 ? 1.304 -5.672 7.990 1.00 96.38 87 ASP A CA 1
ATOM 668 C C . ASP A 1 87 ? 1.853 -5.325 6.594 1.00 96.38 87 ASP A C 1
ATOM 670 O O . ASP A 1 87 ? 1.201 -4.596 5.846 1.00 96.38 87 ASP A O 1
ATOM 674 N N . ILE A 1 88 ? 3.042 -5.817 6.234 1.00 95.88 88 ILE A N 1
ATOM 675 C CA . ILE A 1 88 ? 3.658 -5.569 4.918 1.00 95.88 88 ILE A CA 1
ATOM 676 C C . ILE A 1 88 ? 3.543 -6.829 4.059 1.00 95.88 88 ILE A C 1
ATOM 678 O O . ILE A 1 88 ? 3.888 -7.920 4.512 1.00 95.88 88 ILE A O 1
ATOM 682 N N . VAL A 1 89 ? 3.093 -6.660 2.816 1.00 95.25 89 VAL A N 1
ATOM 683 C CA . VAL A 1 89 ? 3.012 -7.711 1.793 1.00 95.25 89 VAL A CA 1
ATOM 684 C C . VAL A 1 89 ? 3.801 -7.237 0.573 1.00 95.25 89 VAL A C 1
ATOM 686 O O . VAL A 1 89 ? 3.492 -6.169 0.048 1.00 95.25 89 VAL A O 1
ATOM 689 N N . ALA A 1 90 ? 4.820 -7.990 0.150 1.00 89.94 90 ALA A N 1
ATOM 690 C CA . ALA A 1 90 ? 5.728 -7.635 -0.945 1.00 89.94 90 ALA A CA 1
ATOM 691 C C . ALA A 1 90 ? 6.146 -8.869 -1.754 1.00 89.94 90 ALA A C 1
ATOM 693 O O . ALA A 1 90 ? 6.274 -9.946 -1.125 1.00 89.94 90 ALA A O 1
#